Protein AF-A0A965IET4-F1 (afdb_monomer_lite)

pLDDT: mean 70.25, std 18.26, range [29.69, 97.44]

Structure (mmCIF, N/CA/C/O backbone):
data_AF-A0A965IET4-F1
#
_entry.id   AF-A0A965IET4-F1
#
loop_
_atom_site.group_PDB
_atom_site.id
_atom_site.type_symbol
_atom_site.label_atom_id
_atom_site.label_alt_id
_atom_site.label_comp_id
_atom_site.label_asym_id
_atom_site.label_entity_id
_atom_site.label_seq_id
_atom_site.pdbx_PDB_ins_code
_atom_site.Cartn_x
_atom_site.Cartn_y
_atom_site.Cartn_z
_atom_site.occupancy
_atom_site.B_iso_or_equiv
_atom_site.auth_seq_id
_atom_site.auth_comp_id
_atom_site.auth_asym_id
_atom_site.auth_atom_id
_atom_site.pdbx_PDB_model_num
ATOM 1 N N . MET A 1 1 ? -6.720 1.112 3.977 1.00 83.56 1 MET A N 1
ATOM 2 C CA . MET A 1 1 ? -6.308 2.519 3.817 1.00 83.56 1 MET A CA 1
ATOM 3 C C . MET A 1 1 ? -5.968 3.072 5.181 1.00 83.56 1 MET A C 1
ATOM 5 O O . MET A 1 1 ? -6.820 3.021 6.066 1.00 83.56 1 MET A O 1
ATOM 9 N N . VAL A 1 2 ? -4.757 3.588 5.348 1.00 82.94 2 VAL A N 1
ATOM 10 C CA . VAL A 1 2 ? -4.353 4.348 6.527 1.00 82.94 2 VAL A CA 1
ATOM 11 C C . VAL A 1 2 ? -3.960 5.748 6.081 1.00 82.94 2 VAL A C 1
ATOM 13 O O . VAL A 1 2 ? -3.111 5.899 5.217 1.00 82.94 2 VAL A O 1
ATOM 16 N N . GLY A 1 3 ? -4.609 6.768 6.632 1.00 82.31 3 GLY A N 1
ATOM 17 C CA . GLY A 1 3 ? -4.520 8.138 6.133 1.00 82.31 3 GLY A CA 1
ATOM 18 C C . GLY A 1 3 ? -5.659 8.461 5.168 1.00 82.31 3 GLY A C 1
ATOM 19 O O . GLY A 1 3 ? -5.862 7.804 4.149 1.00 82.31 3 GLY A O 1
ATOM 20 N N . ALA A 1 4 ? -6.434 9.489 5.518 1.00 85.69 4 ALA A N 1
ATOM 21 C CA . ALA A 1 4 ? -7.636 9.900 4.791 1.00 85.69 4 ALA A CA 1
ATOM 22 C C . ALA A 1 4 ? -7.519 11.311 4.177 1.00 85.69 4 ALA A C 1
ATOM 24 O O . ALA A 1 4 ? -8.498 12.055 4.090 1.00 85.69 4 ALA A O 1
ATOM 25 N N . GLY A 1 5 ? -6.294 11.698 3.805 1.00 84.19 5 GLY A N 1
ATOM 26 C CA . GLY A 1 5 ? -5.991 12.944 3.095 1.00 84.19 5 GLY A CA 1
ATOM 27 C C . GLY A 1 5 ? -6.169 12.835 1.575 1.00 84.19 5 GLY A C 1
ATOM 28 O O . GLY A 1 5 ? -6.774 11.889 1.071 1.00 84.19 5 GLY A O 1
ATOM 29 N N . LEU A 1 6 ? -5.608 13.801 0.839 1.00 83.19 6 LEU A N 1
ATOM 30 C CA . LEU A 1 6 ? -5.670 13.848 -0.629 1.00 83.19 6 LEU A CA 1
ATOM 31 C C . LEU A 1 6 ? -5.079 12.586 -1.277 1.00 83.19 6 LEU A C 1
ATOM 33 O O . LEU A 1 6 ? -5.705 12.004 -2.156 1.00 83.19 6 LEU A O 1
ATOM 37 N N . GLN A 1 7 ? -3.930 12.117 -0.786 1.00 77.94 7 GLN A N 1
ATOM 38 C CA . GLN A 1 7 ? -3.287 10.903 -1.299 1.00 77.94 7 GLN A CA 1
ATOM 39 C C . GLN A 1 7 ? -4.143 9.657 -1.053 1.00 77.94 7 GLN A C 1
ATOM 41 O O . GLN A 1 7 ? -4.410 8.893 -1.978 1.00 77.94 7 GLN A O 1
ATOM 46 N N . GLY A 1 8 ? -4.698 9.514 0.155 1.00 83.50 8 GLY A N 1
ATOM 47 C CA . GLY A 1 8 ? -5.621 8.420 0.467 1.00 83.50 8 GLY A CA 1
ATOM 48 C C . GLY A 1 8 ? -6.847 8.401 -0.454 1.00 83.50 8 GLY A C 1
ATOM 49 O O . GLY A 1 8 ? -7.289 7.334 -0.874 1.00 83.50 8 GLY A O 1
ATOM 50 N N . LYS A 1 9 ? -7.370 9.575 -0.832 1.00 88.00 9 LYS A N 1
ATOM 51 C CA . LYS A 1 9 ? -8.450 9.688 -1.822 1.00 88.00 9 LYS A CA 1
ATOM 52 C C . LYS A 1 9 ? -8.005 9.225 -3.214 1.00 88.00 9 LYS A C 1
ATOM 54 O O . LYS A 1 9 ? -8.683 8.393 -3.809 1.00 88.00 9 LYS A O 1
ATOM 59 N N . ASN A 1 10 ? -6.873 9.724 -3.707 1.00 84.56 10 ASN A N 1
ATOM 60 C CA . ASN A 1 10 ? -6.375 9.411 -5.049 1.00 84.56 10 ASN A CA 1
ATOM 61 C C . ASN A 1 10 ? -6.061 7.914 -5.209 1.00 84.56 10 ASN A C 1
ATOM 63 O O . ASN A 1 10 ? -6.468 7.298 -6.193 1.00 84.56 10 ASN A O 1
ATOM 67 N N . HIS A 1 11 ? -5.410 7.299 -4.217 1.00 81.12 11 HIS A N 1
ATOM 68 C CA . HIS A 1 11 ? -5.133 5.860 -4.231 1.00 81.12 11 HIS A CA 1
ATOM 69 C C . HIS A 1 11 ? -6.405 5.019 -4.174 1.00 81.12 11 HIS A C 1
ATOM 71 O O . HIS A 1 11 ? -6.510 4.017 -4.879 1.00 81.12 11 HIS A O 1
ATOM 77 N N . LEU A 1 12 ? -7.395 5.429 -3.375 1.00 88.06 12 LEU A N 1
ATOM 78 C CA . LEU A 1 12 ? -8.687 4.752 -3.344 1.00 88.06 12 LEU A CA 1
ATOM 79 C C . LEU A 1 12 ? -9.352 4.755 -4.729 1.00 88.06 12 LEU A C 1
ATOM 81 O O . LEU A 1 12 ? -9.795 3.703 -5.191 1.00 88.06 12 LEU A O 1
ATOM 85 N N . GLU A 1 13 ? -9.405 5.916 -5.391 1.00 88.69 13 GLU A N 1
ATOM 86 C CA . GLU A 1 13 ? -9.969 6.053 -6.739 1.00 88.69 13 GLU A CA 1
ATOM 87 C C . GLU A 1 13 ? -9.199 5.191 -7.751 1.00 88.69 13 GLU A C 1
ATOM 89 O O . GLU A 1 13 ? -9.814 4.439 -8.511 1.00 88.69 13 GLU A O 1
ATOM 94 N N . ALA A 1 14 ? -7.863 5.226 -7.715 1.00 82.06 14 ALA A N 1
ATOM 95 C CA . ALA A 1 14 ? -7.012 4.434 -8.598 1.00 82.06 14 ALA A CA 1
ATOM 96 C C . ALA A 1 14 ? -7.213 2.923 -8.399 1.00 82.06 14 ALA A C 1
ATOM 98 O O . ALA A 1 14 ? -7.406 2.191 -9.370 1.00 82.06 14 ALA A O 1
ATOM 99 N N . PHE A 1 15 ? -7.244 2.432 -7.156 1.00 81.38 15 PHE A N 1
ATOM 100 C CA . PHE A 1 15 ? -7.467 1.008 -6.889 1.00 81.38 15 PHE A CA 1
ATOM 101 C C . PHE A 1 15 ? -8.878 0.553 -7.222 1.00 81.38 15 PHE A C 1
ATOM 103 O O . PHE A 1 15 ? -9.065 -0.566 -7.697 1.00 81.38 15 PHE A O 1
ATOM 110 N N . HIS A 1 16 ? -9.880 1.402 -7.018 1.00 86.25 16 HIS A N 1
ATOM 111 C CA . HIS A 1 16 ? -11.228 1.086 -7.460 1.00 86.25 16 HIS A CA 1
ATOM 112 C C . HIS A 1 16 ? -11.302 0.997 -8.994 1.00 86.25 16 HIS A C 1
ATOM 114 O O . HIS A 1 16 ? -11.860 0.043 -9.541 1.00 86.25 16 HIS A O 1
ATOM 120 N N . ALA A 1 17 ? -10.688 1.949 -9.701 1.00 80.69 17 ALA A N 1
ATOM 121 C CA . ALA A 1 17 ? -10.711 2.007 -11.158 1.00 80.69 17 ALA A CA 1
ATOM 122 C C . ALA A 1 17 ? -9.907 0.872 -11.814 1.00 80.69 17 ALA A C 1
ATOM 124 O O . ALA A 1 17 ? -10.402 0.249 -12.759 1.00 80.69 17 ALA A O 1
ATOM 125 N N . VAL A 1 18 ? -8.703 0.591 -11.310 1.00 77.38 18 VAL A N 1
ATOM 126 C CA . VAL A 1 18 ? -7.736 -0.332 -11.925 1.00 77.38 18 VAL A CA 1
ATOM 127 C C . VAL A 1 18 ? -7.832 -1.733 -11.326 1.00 77.38 18 VAL A C 1
ATOM 129 O O . VAL A 1 18 ? -8.037 -2.694 -12.059 1.00 77.38 18 VAL A O 1
ATOM 132 N N . LEU A 1 19 ? -7.756 -1.853 -9.997 1.00 74.00 19 LEU A N 1
ATOM 133 C CA . LEU A 1 19 ? -7.746 -3.146 -9.293 1.00 74.00 19 LEU A CA 1
ATOM 134 C C . LEU A 1 19 ? -9.149 -3.680 -8.971 1.00 74.00 19 LEU A C 1
ATOM 136 O O . LEU A 1 19 ? -9.285 -4.765 -8.411 1.00 74.00 19 LEU A O 1
ATOM 140 N N . LYS A 1 20 ? -10.202 -2.919 -9.298 1.00 81.38 20 LYS A N 1
ATOM 141 C CA . LYS A 1 20 ? -11.609 -3.273 -9.044 1.00 81.38 20 LYS A CA 1
ATOM 142 C C . LYS A 1 20 ? -11.894 -3.611 -7.578 1.00 81.38 20 LYS A C 1
ATOM 144 O O . LYS A 1 20 ? -12.791 -4.403 -7.286 1.00 81.38 20 LYS A O 1
ATOM 149 N N . ILE A 1 21 ? -11.168 -2.991 -6.644 1.00 84.19 21 ILE A N 1
ATOM 150 C CA . ILE A 1 21 ? -11.427 -3.152 -5.210 1.00 84.19 21 ILE A CA 1
ATOM 151 C C . ILE A 1 21 ? -12.839 -2.645 -4.903 1.00 84.19 21 ILE A C 1
ATOM 153 O O . ILE A 1 21 ? -13.217 -1.537 -5.290 1.00 84.19 21 ILE A O 1
ATOM 157 N N . GLN A 1 22 ? -13.619 -3.467 -4.202 1.00 90.00 22 GLN A N 1
ATOM 158 C CA . GLN A 1 22 ? -15.003 -3.151 -3.836 1.00 90.00 22 GLN A CA 1
ATOM 159 C C . GLN A 1 22 ? -15.198 -2.939 -2.339 1.00 90.00 22 GLN A C 1
ATOM 161 O O . GLN A 1 22 ? -16.208 -2.366 -1.954 1.00 90.00 22 GLN A O 1
ATOM 166 N N . ARG A 1 23 ? -14.258 -3.375 -1.495 1.00 92.31 23 ARG A N 1
ATOM 167 C CA . ARG A 1 23 ? -14.342 -3.234 -0.040 1.00 92.31 23 ARG A CA 1
ATOM 168 C C . ARG A 1 23 ? -13.120 -2.516 0.501 1.00 92.31 23 ARG A C 1
ATOM 170 O O . ARG A 1 23 ? -12.000 -2.821 0.099 1.00 92.31 23 ARG A O 1
ATOM 177 N N . VAL A 1 24 ? -13.331 -1.592 1.432 1.00 91.56 24 VAL A N 1
ATOM 178 C CA . VAL A 1 24 ? -12.251 -0.816 2.036 1.00 91.56 24 VAL A CA 1
ATOM 179 C C . VAL A 1 24 ? -12.461 -0.604 3.532 1.00 91.56 24 VAL A C 1
ATOM 181 O O . VAL A 1 24 ? -13.545 -0.236 3.982 1.00 91.56 24 VAL A O 1
ATOM 184 N N . TRP A 1 25 ? -11.380 -0.784 4.290 1.00 92.31 25 TRP A N 1
ATOM 185 C CA . TRP A 1 25 ? -11.256 -0.319 5.669 1.00 92.31 25 TRP A CA 1
ATOM 186 C C . TRP A 1 25 ? -10.398 0.940 5.705 1.00 92.31 25 TRP A C 1
ATOM 188 O O . TRP A 1 25 ? -9.322 0.983 5.095 1.00 92.31 25 TRP A O 1
ATOM 198 N N . ILE A 1 26 ? -10.888 1.962 6.403 1.00 91.50 26 ILE A N 1
ATOM 199 C CA . ILE A 1 26 ? -10.255 3.276 6.507 1.00 91.50 26 ILE A CA 1
ATOM 200 C C . ILE A 1 26 ? -9.908 3.545 7.967 1.00 91.50 26 ILE A C 1
ATOM 202 O O . ILE A 1 26 ? -10.787 3.580 8.827 1.00 91.50 26 ILE A O 1
ATOM 206 N N . GLN A 1 27 ? -8.625 3.783 8.212 1.00 88.75 27 GLN A N 1
ATOM 207 C CA . GLN A 1 27 ? -8.079 4.256 9.475 1.00 88.75 27 GLN A CA 1
ATOM 208 C C . GLN A 1 27 ? -7.460 5.640 9.255 1.00 88.75 27 GLN A C 1
ATOM 210 O O . GLN A 1 27 ? -6.800 5.883 8.246 1.00 88.75 27 GLN A O 1
ATOM 215 N N . SER A 1 28 ? -7.682 6.571 10.180 1.00 87.19 28 SER A N 1
ATOM 216 C CA . SER A 1 28 ? -7.101 7.915 10.116 1.00 87.19 28 SER A CA 1
ATOM 217 C C . SER A 1 28 ? -6.907 8.487 11.516 1.00 87.19 28 SER A C 1
ATOM 219 O O . SER A 1 28 ? -7.552 8.037 12.462 1.00 87.19 28 SER A O 1
ATOM 221 N N . LYS A 1 29 ? -6.047 9.505 11.638 1.00 83.50 29 LYS A N 1
ATOM 222 C CA . LYS A 1 29 ? -5.764 10.201 12.904 1.00 83.50 29 LYS A CA 1
ATOM 223 C C . LYS A 1 29 ? -7.006 10.864 13.498 1.00 83.50 29 LYS A C 1
ATOM 225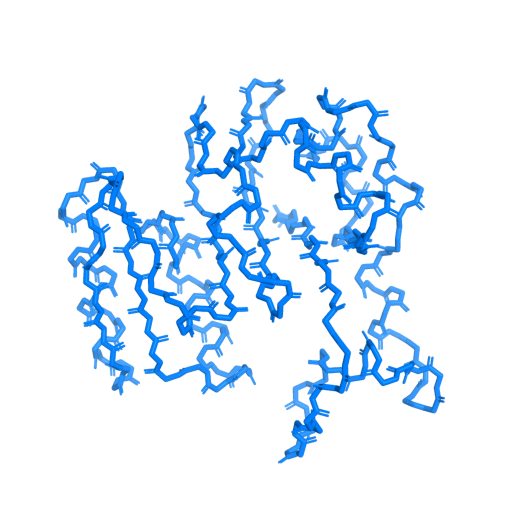 O O . LYS A 1 29 ? -7.161 10.880 14.713 1.00 83.50 29 LYS A O 1
ATOM 230 N N . THR A 1 30 ? -7.866 11.429 12.649 1.00 86.69 30 THR A N 1
ATOM 231 C CA . THR A 1 30 ? -9.119 12.058 13.085 1.00 86.69 30 THR A CA 1
ATOM 232 C C . THR A 1 30 ? -10.313 11.342 12.479 1.00 86.69 30 THR A C 1
ATOM 234 O O . THR A 1 30 ? -10.268 10.912 11.320 1.00 86.69 30 THR A O 1
ATOM 237 N N . GLN A 1 31 ? -11.397 11.256 13.245 1.00 87.38 31 GLN A N 1
ATOM 238 C CA . GLN A 1 31 ? -12.631 10.624 12.796 1.00 87.38 31 GLN A CA 1
ATOM 239 C C . GLN A 1 31 ? -13.233 11.368 11.596 1.00 87.38 31 GLN A C 1
ATOM 241 O O . GLN A 1 31 ? -13.630 10.734 10.624 1.00 87.38 31 GLN A O 1
ATOM 246 N N . GLU A 1 32 ? -13.193 12.702 11.588 1.00 90.81 32 GLU A N 1
ATOM 247 C CA . GLU A 1 32 ? -13.770 13.523 10.517 1.00 90.81 32 GLU A CA 1
ATOM 248 C C . GLU A 1 32 ? -13.085 13.261 9.172 1.00 90.81 32 GLU A C 1
ATOM 250 O O . GLU A 1 32 ? -13.725 13.266 8.122 1.00 90.81 32 GLU A O 1
ATOM 255 N N . SER A 1 33 ? -11.764 13.048 9.175 1.00 90.12 33 SER A N 1
ATOM 256 C CA . SER A 1 33 ? -11.037 12.719 7.945 1.00 90.12 33 SER A CA 1
ATOM 257 C C . SER A 1 33 ? -11.394 11.326 7.433 1.00 90.12 33 SER A C 1
ATOM 259 O O . SER A 1 33 ? -11.653 11.172 6.239 1.00 90.12 33 SER A O 1
ATOM 261 N N . ALA A 1 34 ? -11.495 10.337 8.327 1.00 92.12 34 ALA A N 1
ATOM 262 C CA . ALA A 1 34 ? -11.947 8.999 7.964 1.00 92.12 34 ALA A CA 1
ATOM 263 C C . ALA A 1 34 ? -13.372 9.024 7.391 1.00 92.12 34 ALA A C 1
ATOM 265 O O . ALA A 1 34 ? -13.618 8.436 6.341 1.00 92.12 34 ALA A O 1
ATOM 266 N N . GLU A 1 35 ? -14.292 9.756 8.021 1.00 94.62 35 GLU A N 1
ATOM 267 C CA . GLU A 1 35 ? -15.680 9.897 7.574 1.00 94.62 35 GLU A CA 1
ATOM 268 C C . GLU A 1 35 ? -15.794 10.542 6.192 1.00 94.62 35 GLU A C 1
ATOM 270 O O . GLU A 1 35 ? -16.565 10.060 5.360 1.00 94.62 35 GLU A O 1
ATOM 275 N N . ARG A 1 36 ? -14.995 11.578 5.895 1.00 95.44 36 ARG A N 1
ATOM 276 C CA . ARG A 1 36 ? -14.956 12.176 4.548 1.00 95.44 36 ARG A CA 1
ATOM 277 C C . ARG A 1 36 ? -14.549 11.159 3.485 1.00 95.44 36 ARG A C 1
ATOM 279 O O . ARG A 1 36 ? -15.197 11.083 2.440 1.00 95.44 36 ARG A O 1
ATOM 286 N N . LEU A 1 37 ? -13.507 10.368 3.746 1.00 94.75 37 LEU A N 1
ATOM 287 C CA . LEU A 1 37 ? -13.061 9.350 2.795 1.00 94.75 37 LEU A CA 1
ATOM 288 C C . LEU A 1 37 ? -14.066 8.194 2.686 1.00 94.75 37 LEU A C 1
ATOM 290 O O . LEU A 1 37 ? -14.314 7.716 1.584 1.00 94.75 37 LEU A O 1
ATOM 294 N N . ILE A 1 38 ? -14.709 7.794 3.789 1.00 96.88 38 ILE A N 1
ATOM 295 C CA . ILE A 1 38 ? -15.806 6.815 3.785 1.00 96.88 38 ILE A CA 1
ATOM 296 C C . ILE A 1 38 ? -16.970 7.315 2.928 1.00 96.88 38 ILE A C 1
ATOM 298 O O . ILE A 1 38 ? -17.487 6.568 2.102 1.00 96.88 38 ILE A O 1
ATOM 302 N N . HIS A 1 39 ? -17.384 8.572 3.094 1.00 97.44 39 HIS A N 1
ATOM 303 C CA . HIS A 1 39 ? -18.460 9.160 2.299 1.00 97.44 39 HIS A CA 1
ATOM 304 C C . HIS A 1 39 ? -18.118 9.155 0.805 1.00 97.44 39 HIS A C 1
ATOM 306 O O . HIS A 1 39 ? -18.937 8.760 -0.026 1.00 97.44 39 HIS A O 1
ATOM 312 N N . HIS A 1 40 ? -16.882 9.515 0.463 1.00 97.06 40 HIS A N 1
ATOM 313 C CA . HIS A 1 40 ? -16.406 9.439 -0.910 1.00 97.06 40 HIS A CA 1
ATOM 314 C C . HIS A 1 40 ? -16.396 7.993 -1.444 1.00 97.06 40 HIS A C 1
ATOM 316 O O . HIS A 1 40 ? -16.965 7.731 -2.500 1.00 97.06 40 HIS A O 1
ATOM 322 N N . ALA A 1 41 ? -15.868 7.028 -0.691 1.00 96.69 41 ALA A N 1
ATOM 323 C CA . ALA A 1 41 ? -15.874 5.613 -1.063 1.00 96.69 41 ALA A CA 1
ATOM 324 C C . ALA A 1 41 ? -17.300 5.054 -1.265 1.00 96.69 41 ALA A C 1
ATOM 326 O O . ALA A 1 41 ? -17.554 4.300 -2.205 1.00 96.69 41 ALA A O 1
ATOM 327 N N . LYS A 1 42 ? -18.270 5.482 -0.447 1.00 97.06 42 LYS A N 1
ATOM 328 C CA . LYS A 1 42 ? -19.691 5.141 -0.634 1.00 97.06 42 LYS A CA 1
ATOM 329 C C . LYS A 1 42 ? -20.257 5.706 -1.935 1.00 97.06 42 LYS A C 1
ATOM 331 O O . LYS A 1 42 ? -21.052 5.030 -2.583 1.00 97.06 42 LYS A O 1
ATOM 336 N N . SER A 1 43 ? -19.836 6.904 -2.352 1.00 97.06 43 SER A N 1
ATOM 337 C CA . SER A 1 43 ? -20.237 7.470 -3.652 1.00 97.06 43 SER A CA 1
ATOM 338 C C . SER A 1 43 ? -19.726 6.641 -4.840 1.00 97.06 43 SER A C 1
ATOM 340 O O . SER A 1 43 ? -20.385 6.581 -5.876 1.00 97.06 43 SER A O 1
ATOM 342 N N . LEU A 1 44 ? -18.625 5.906 -4.645 1.00 95.94 44 LEU A N 1
ATOM 343 C CA . LEU A 1 44 ? -18.091 4.909 -5.580 1.00 95.94 44 LEU A CA 1
ATOM 344 C C . LEU A 1 44 ? -18.772 3.531 -5.449 1.00 95.94 44 LEU A C 1
ATOM 346 O O . LEU A 1 44 ? -18.358 2.572 -6.093 1.00 95.94 44 LEU A O 1
ATOM 350 N N . LYS A 1 45 ? -19.828 3.417 -4.629 1.00 96.75 45 LYS A N 1
ATOM 351 C CA . LYS A 1 45 ? -20.567 2.172 -4.343 1.00 96.75 45 LYS A CA 1
ATOM 352 C C . LYS A 1 45 ? -19.706 1.067 -3.719 1.00 96.75 45 LYS A C 1
ATOM 354 O O . LYS A 1 45 ? -20.003 -0.114 -3.886 1.00 96.75 45 LYS A O 1
ATOM 359 N N . MET A 1 46 ? -18.653 1.442 -2.999 1.00 96.31 46 MET A N 1
ATOM 360 C CA . MET A 1 46 ? -17.825 0.490 -2.262 1.00 96.31 46 MET A CA 1
ATOM 361 C C . MET A 1 46 ? -18.479 0.094 -0.930 1.00 96.31 46 MET A C 1
ATOM 363 O O . MET A 1 46 ? -19.231 0.860 -0.328 1.00 96.31 46 MET A O 1
ATOM 367 N N . ASP A 1 47 ? -18.140 -1.095 -0.446 1.00 96.00 47 ASP A N 1
ATOM 368 C CA . ASP A 1 47 ? -18.391 -1.563 0.912 1.00 96.00 47 ASP A CA 1
ATOM 369 C C . ASP A 1 47 ? -17.344 -0.953 1.862 1.00 96.00 47 ASP A C 1
ATOM 371 O O . ASP A 1 47 ? -16.153 -1.268 1.801 1.00 96.00 47 ASP A O 1
ATOM 375 N N . THR A 1 48 ? -17.768 -0.012 2.702 1.00 96.19 48 THR A N 1
ATOM 376 C CA . THR A 1 48 ? -16.865 0.863 3.463 1.00 96.19 48 THR A CA 1
ATOM 377 C C . THR A 1 48 ? -16.950 0.621 4.957 1.00 96.19 48 THR A C 1
ATOM 379 O O . THR A 1 48 ? -18.044 0.650 5.524 1.00 96.19 48 THR A O 1
ATOM 382 N N . HIS A 1 49 ? -15.795 0.537 5.607 1.00 93.94 49 HIS A N 1
ATOM 383 C CA . HIS A 1 49 ? -15.683 0.284 7.039 1.00 93.94 49 HIS A CA 1
ATOM 384 C C . HIS A 1 49 ? -14.723 1.279 7.686 1.00 93.94 49 HIS A C 1
ATOM 386 O O . HIS A 1 49 ? -13.626 1.518 7.179 1.00 93.94 49 HIS A O 1
ATOM 392 N N . TYR A 1 50 ? -15.116 1.842 8.826 1.00 92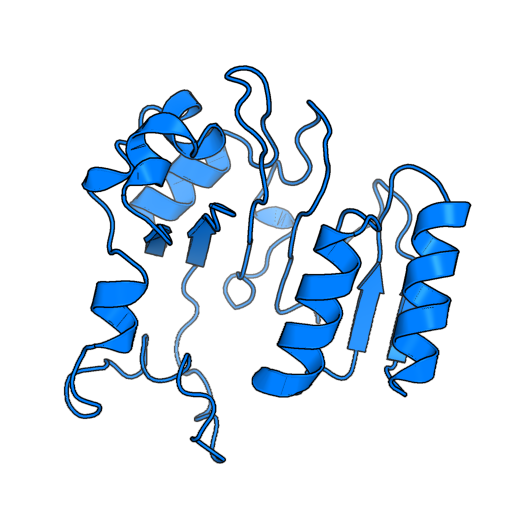.50 50 TYR A N 1
ATOM 393 C CA . TYR A 1 50 ? -14.188 2.572 9.686 1.00 92.50 50 TYR A CA 1
ATOM 394 C C . TYR A 1 50 ? -13.409 1.578 10.549 1.00 92.50 50 TYR A C 1
ATOM 396 O O . TYR A 1 50 ? -14.009 0.688 11.152 1.00 92.50 50 TYR A O 1
ATOM 404 N N . LEU A 1 51 ? -12.087 1.734 10.622 1.00 88.62 51 LEU A N 1
ATOM 405 C CA . LEU A 1 51 ? -11.223 0.942 11.491 1.00 88.62 51 LEU A CA 1
ATOM 406 C C . LEU A 1 51 ? -10.497 1.870 12.478 1.00 88.62 51 LEU A C 1
ATOM 408 O O . LEU A 1 51 ? -9.568 2.572 12.073 1.00 88.62 51 LEU A O 1
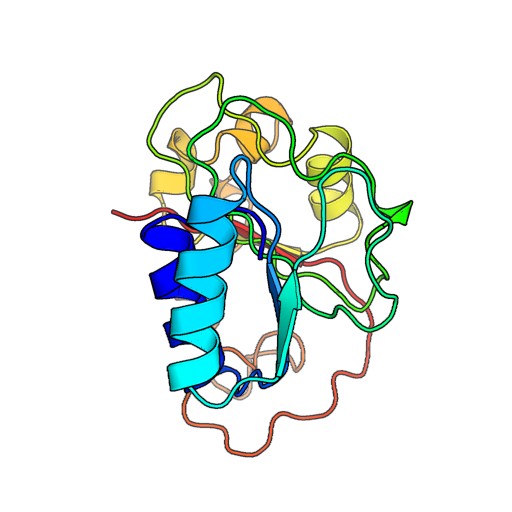ATOM 412 N N . PRO A 1 52 ? -10.882 1.879 13.766 1.00 84.62 52 PRO A N 1
ATOM 413 C CA . PRO A 1 52 ? -10.189 2.665 14.782 1.00 84.62 52 PRO A CA 1
ATOM 414 C C . PRO A 1 52 ? -8.703 2.295 14.904 1.00 84.62 52 PRO A C 1
ATOM 416 O O . PRO A 1 52 ? -8.311 1.151 14.665 1.00 84.62 52 PRO A O 1
ATOM 419 N N . ILE A 1 53 ? -7.869 3.258 15.301 1.00 80.44 53 ILE A N 1
ATOM 420 C CA . ILE A 1 53 ? -6.440 3.027 15.571 1.00 80.44 53 ILE A CA 1
ATOM 421 C C . ILE A 1 53 ? -6.279 1.994 16.696 1.00 80.44 53 ILE A C 1
ATOM 423 O O . ILE A 1 53 ? -6.994 2.035 17.695 1.00 80.44 53 ILE A O 1
ATOM 427 N N . GLY A 1 54 ? -5.345 1.056 16.518 1.00 76.75 54 GLY A N 1
ATOM 428 C CA . GLY A 1 54 ? -5.050 -0.006 17.487 1.00 76.75 54 GLY A CA 1
ATOM 429 C C . GLY A 1 54 ? -5.979 -1.224 17.420 1.00 76.75 54 GLY A C 1
ATOM 430 O O . GLY A 1 54 ? -5.724 -2.208 18.109 1.00 76.75 54 GLY A O 1
ATOM 431 N N . GLN A 1 55 ? -7.023 -1.196 16.586 1.00 80.06 55 GLN A N 1
ATOM 432 C CA . GLN A 1 55 ? -7.853 -2.375 16.331 1.00 80.06 55 GLN A CA 1
ATOM 433 C C . GLN A 1 55 ? -7.137 -3.377 15.423 1.00 80.06 55 GLN A C 1
ATOM 435 O O . GLN A 1 55 ? -6.346 -3.002 14.553 1.00 80.06 55 GLN A O 1
ATOM 440 N N . LEU A 1 56 ? -7.440 -4.662 15.621 1.00 75.94 56 LEU A N 1
ATOM 441 C CA . LEU A 1 56 ? -6.917 -5.734 14.779 1.00 75.94 56 LEU A CA 1
ATOM 442 C C . LEU A 1 56 ? -7.453 -5.598 13.351 1.00 75.94 56 LEU A C 1
ATOM 444 O O . LEU A 1 56 ? -8.636 -5.323 13.133 1.00 75.94 56 LEU A O 1
ATOM 448 N N . LEU A 1 57 ? -6.569 -5.810 12.379 1.00 76.44 57 LEU A N 1
ATOM 449 C CA . LEU A 1 57 ? -6.935 -5.829 10.972 1.00 76.44 57 LEU A CA 1
ATOM 450 C C . LEU A 1 57 ? -7.768 -7.086 10.673 1.00 76.44 57 LEU A C 1
ATOM 452 O O . LEU A 1 57 ? -7.382 -8.180 11.083 1.00 76.44 57 LEU A O 1
ATOM 456 N N . PRO A 1 58 ? -8.899 -6.964 9.957 1.00 78.62 58 PRO A N 1
ATOM 457 C CA . PRO A 1 58 ? -9.626 -8.122 9.457 1.00 78.62 58 PRO A CA 1
ATOM 458 C C . PRO A 1 58 ? -8.731 -9.039 8.616 1.00 78.62 58 PRO A C 1
ATOM 460 O O . PRO A 1 58 ? -8.052 -8.573 7.703 1.00 78.62 58 PRO A O 1
ATOM 463 N N . ASN A 1 59 ? -8.831 -10.352 8.836 1.00 73.88 59 ASN A N 1
ATOM 464 C CA . ASN A 1 59 ? -8.068 -11.371 8.095 1.00 73.88 59 ASN A CA 1
ATOM 465 C C . ASN A 1 59 ? -8.302 -11.344 6.571 1.00 73.88 59 ASN A C 1
ATOM 467 O O . ASN A 1 59 ? -7.539 -11.939 5.822 1.00 73.88 59 ASN A O 1
ATOM 471 N N . SER A 1 60 ? -9.372 -10.690 6.108 1.00 74.69 60 SER A N 1
ATOM 472 C CA . SER A 1 60 ? -9.713 -10.542 4.690 1.00 74.69 60 SER A CA 1
ATOM 473 C C . SER A 1 60 ? -8.999 -9.381 3.985 1.00 74.69 60 SER A C 1
ATOM 475 O O . SER A 1 60 ? -9.275 -9.136 2.813 1.00 74.69 60 SER A O 1
ATOM 477 N N . ILE A 1 61 ? -8.187 -8.587 4.689 1.00 76.56 61 ILE A N 1
ATOM 478 C CA . ILE A 1 61 ? -7.475 -7.458 4.082 1.00 76.56 61 ILE A CA 1
ATOM 479 C C . ILE A 1 61 ? -6.332 -7.989 3.235 1.00 76.56 61 ILE A C 1
ATOM 481 O O . ILE A 1 61 ? -5.382 -8.496 3.800 1.00 76.56 61 ILE A O 1
ATOM 485 N N . SER A 1 62 ? -6.403 -7.785 1.918 1.00 70.94 62 SER A N 1
ATOM 486 C CA . SER A 1 62 ? -5.361 -8.171 0.958 1.00 70.94 62 SER A CA 1
ATOM 487 C C . SER A 1 62 ? -4.406 -7.044 0.555 1.00 70.94 62 SER A C 1
ATOM 489 O O . SER A 1 62 ? -3.416 -7.290 -0.120 1.00 70.94 62 SER A O 1
ATOM 491 N N . ASN A 1 63 ? -4.701 -5.793 0.924 1.00 74.31 63 ASN A N 1
ATOM 492 C CA . ASN A 1 63 ? -3.938 -4.610 0.507 1.00 74.31 63 ASN A CA 1
ATOM 493 C C . ASN A 1 63 ? -3.954 -3.539 1.612 1.00 74.31 63 ASN A C 1
ATOM 495 O O . ASN A 1 63 ? -5.031 -3.230 2.138 1.00 74.31 63 ASN A O 1
ATOM 499 N N . ILE A 1 64 ? -2.804 -2.929 1.937 1.00 77.75 64 ILE A N 1
ATOM 500 C CA . ILE A 1 64 ? -2.696 -1.874 2.963 1.00 77.75 64 ILE A CA 1
ATOM 501 C C . ILE A 1 64 ? -1.898 -0.688 2.457 1.00 77.75 64 ILE A C 1
ATOM 503 O O . ILE A 1 64 ? -0.685 -0.654 2.561 1.00 77.75 64 ILE A O 1
ATOM 507 N N . VAL A 1 65 ? -2.595 0.355 2.043 1.00 78.06 65 VAL A N 1
ATOM 508 C CA . VAL A 1 65 ? -1.941 1.597 1.633 1.00 78.06 65 VAL A CA 1
ATOM 509 C C . VAL A 1 65 ? -1.876 2.601 2.769 1.00 78.06 65 VAL A C 1
ATOM 511 O O . VAL A 1 65 ? -2.886 2.795 3.460 1.00 78.06 65 VAL A O 1
ATOM 514 N N . THR A 1 66 ? -0.700 3.208 2.940 1.00 77.12 66 THR A N 1
ATOM 515 C CA . THR A 1 66 ? -0.390 4.237 3.931 1.00 77.12 66 THR A CA 1
ATOM 516 C C . THR A 1 66 ? -0.208 5.585 3.218 1.00 77.12 66 THR A C 1
ATOM 518 O O . THR A 1 66 ? 0.414 5.713 2.175 1.00 77.12 66 THR A O 1
ATOM 521 N N . CYS A 1 67 ? -0.922 6.600 3.683 1.00 74.25 67 CYS A N 1
ATOM 522 C CA . CYS A 1 67 ? -0.986 7.919 3.058 1.00 74.25 67 CYS A CA 1
ATOM 523 C C . CYS A 1 67 ? -1.042 8.977 4.159 1.00 74.25 67 CYS A C 1
ATOM 525 O O . CYS A 1 67 ? -1.994 9.773 4.221 1.00 74.25 67 CYS A O 1
ATOM 527 N N . THR A 1 68 ? -0.112 8.911 5.111 1.00 63.34 68 THR A N 1
ATOM 528 C CA . THR A 1 68 ? -0.131 9.760 6.297 1.00 63.34 68 THR A CA 1
ATOM 529 C C . THR A 1 68 ? 0.995 10.788 6.239 1.00 63.34 68 THR A C 1
ATOM 531 O O . THR A 1 68 ? 2.154 10.429 6.159 1.00 63.34 68 THR A O 1
ATOM 534 N N . PRO A 1 69 ? 0.705 12.093 6.357 1.00 56.25 69 PRO A N 1
ATOM 535 C CA . PRO A 1 69 ? 1.753 13.114 6.374 1.00 56.25 69 PRO A CA 1
ATOM 536 C C . PRO A 1 69 ? 2.480 13.177 7.735 1.00 56.25 69 PRO A C 1
ATOM 538 O O . PRO A 1 69 ? 2.851 14.260 8.180 1.00 56.25 69 PRO A O 1
ATOM 541 N N . THR A 1 70 ? 2.586 12.070 8.480 1.00 52.47 70 THR A N 1
ATOM 542 C CA . THR A 1 70 ? 2.977 12.074 9.902 1.00 52.47 70 THR A CA 1
ATOM 543 C C . THR A 1 70 ? 4.188 11.206 10.218 1.00 52.47 70 THR A C 1
ATOM 545 O O . THR A 1 70 ? 4.286 10.079 9.761 1.00 52.47 70 THR A O 1
ATOM 548 N N . GLU A 1 71 ? 5.020 11.703 11.138 1.00 51.78 71 GLU A N 1
ATOM 549 C CA . GLU A 1 71 ? 6.209 11.087 11.764 1.00 51.78 71 GLU A CA 1
ATOM 550 C C . GLU A 1 71 ? 5.923 9.827 12.623 1.00 51.78 71 GLU A C 1
ATOM 552 O O . GLU A 1 71 ? 6.651 9.527 13.570 1.00 51.78 71 GLU A O 1
ATOM 557 N N . SER A 1 72 ? 4.824 9.104 12.385 1.00 52.03 72 SER A N 1
ATOM 558 C CA . SER A 1 72 ? 4.395 7.995 13.245 1.00 52.03 72 SER A CA 1
ATOM 559 C C . SER A 1 72 ? 4.307 6.685 12.479 1.00 52.03 72 SER A C 1
ATOM 561 O O . SER A 1 72 ? 3.501 6.578 11.559 1.00 52.03 72 SER A O 1
ATOM 563 N N . ILE A 1 73 ? 5.049 5.677 12.947 1.00 55.03 73 ILE A N 1
ATOM 564 C CA . ILE A 1 73 ? 5.062 4.321 12.386 1.00 55.03 73 ILE A CA 1
ATOM 565 C C . ILE A 1 73 ? 3.638 3.763 12.340 1.00 55.03 73 ILE A C 1
ATOM 567 O O . ILE A 1 73 ? 3.037 3.451 13.373 1.00 55.03 73 ILE A O 1
ATOM 571 N N . VAL A 1 74 ? 3.120 3.602 11.127 1.00 62.19 74 VAL A N 1
ATOM 572 C CA . VAL A 1 74 ? 1.787 3.064 10.855 1.00 62.19 74 VAL A CA 1
ATOM 573 C C . VAL A 1 74 ? 1.819 1.535 10.862 1.00 62.19 74 VAL A C 1
ATOM 575 O O . VAL A 1 74 ? 0.908 0.884 11.383 1.00 62.19 74 VAL A O 1
ATOM 578 N N . LEU A 1 75 ? 2.897 0.943 10.341 1.00 66.81 75 LEU A N 1
ATOM 579 C CA . LEU A 1 75 ? 3.077 -0.504 10.241 1.00 66.81 75 LEU A CA 1
ATOM 580 C C . LEU A 1 75 ? 4.365 -0.937 10.950 1.00 66.81 75 LEU A C 1
ATOM 582 O O . LEU A 1 75 ? 5.466 -0.689 10.472 1.00 66.81 75 LEU A O 1
ATOM 586 N N . ASN A 1 76 ? 4.223 -1.601 12.106 1.00 62.53 76 ASN A N 1
ATOM 587 C CA . ASN A 1 76 ? 5.358 -2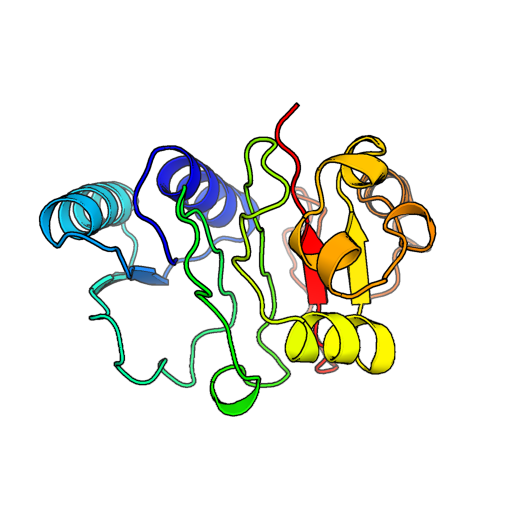.030 12.939 1.00 62.53 76 ASN A CA 1
ATOM 588 C C . ASN A 1 76 ? 5.532 -3.554 13.101 1.00 62.53 76 ASN A C 1
ATOM 590 O O . ASN A 1 76 ? 6.509 -3.981 13.717 1.00 62.53 76 ASN A O 1
ATOM 594 N N . SER A 1 77 ? 4.623 -4.384 12.572 1.00 58.34 77 SER A N 1
ATOM 595 C CA . SER A 1 77 ? 4.786 -5.844 12.598 1.00 58.34 77 SER A CA 1
ATOM 596 C C . SER A 1 77 ? 4.039 -6.560 11.471 1.00 58.34 77 SER A C 1
ATOM 598 O O . SER A 1 77 ? 2.950 -6.148 11.066 1.00 58.34 77 SER A O 1
ATOM 600 N N . LEU A 1 78 ? 4.624 -7.672 11.008 1.00 53.31 78 LEU A N 1
ATOM 601 C CA . LEU A 1 78 ? 3.997 -8.608 10.072 1.00 53.31 78 LEU A CA 1
ATOM 602 C C . LEU A 1 78 ? 2.877 -9.438 10.695 1.00 53.31 78 LEU A C 1
ATOM 604 O O . LEU A 1 78 ? 2.059 -9.962 9.962 1.00 53.31 78 LEU A O 1
ATOM 608 N N . GLU A 1 79 ? 2.787 -9.562 12.022 1.00 53.25 79 GLU A N 1
ATOM 609 C CA . GLU A 1 79 ? 1.716 -10.352 12.663 1.00 53.25 79 GLU A CA 1
ATOM 610 C C . GLU A 1 79 ? 0.309 -9.868 12.277 1.00 53.25 79 GLU A C 1
ATOM 612 O O . GLU A 1 79 ? -0.661 -10.617 12.364 1.00 53.25 79 GLU A O 1
ATOM 617 N N . ARG A 1 80 ? 0.201 -8.610 11.834 1.00 54.06 80 ARG A N 1
ATOM 618 C CA . ARG A 1 80 ? -1.039 -8.000 11.347 1.00 54.06 80 ARG A CA 1
ATOM 619 C C . ARG A 1 80 ? -1.209 -8.060 9.821 1.00 54.06 80 ARG A C 1
ATOM 621 O O . ARG A 1 80 ? -2.235 -7.614 9.318 1.00 54.06 80 ARG A O 1
ATOM 628 N N . LEU A 1 81 ? -0.225 -8.592 9.100 1.00 54.06 81 LEU A N 1
ATOM 629 C CA . LEU A 1 81 ? -0.176 -8.741 7.648 1.00 54.06 81 LEU A CA 1
ATOM 630 C C . LEU A 1 81 ? -0.089 -10.235 7.320 1.00 54.06 81 LEU A C 1
ATOM 632 O O . LEU A 1 81 ? 0.946 -10.867 7.515 1.00 54.06 81 LEU A O 1
ATOM 636 N N . THR A 1 82 ? -1.169 -10.836 6.824 1.00 49.81 82 THR A N 1
ATOM 637 C CA . THR A 1 82 ? -1.062 -12.196 6.283 1.00 49.81 82 THR A CA 1
ATOM 638 C C . THR A 1 82 ? -0.234 -12.163 4.992 1.00 49.81 82 THR A C 1
ATOM 640 O O . THR A 1 82 ? -0.229 -11.176 4.260 1.00 49.81 82 THR A O 1
ATOM 643 N N . MET A 1 83 ? 0.503 -13.241 4.719 1.00 45.22 83 MET A N 1
ATOM 644 C CA . MET A 1 83 ? 1.516 -13.336 3.652 1.00 45.22 83 MET A CA 1
ATOM 645 C C . MET A 1 83 ? 0.961 -13.147 2.222 1.00 45.22 83 MET A C 1
ATOM 647 O O . MET A 1 83 ? 1.727 -12.929 1.287 1.00 45.22 83 MET A O 1
ATOM 651 N N . ASP A 1 84 ? -0.365 -13.194 2.065 1.00 43.97 84 ASP A N 1
ATOM 652 C CA . ASP A 1 84 ? -1.097 -12.937 0.816 1.00 43.97 84 ASP A CA 1
ATOM 653 C C . ASP A 1 84 ? -1.398 -11.443 0.589 1.00 43.97 84 ASP A C 1
ATOM 655 O O . ASP A 1 84 ? -2.002 -11.067 -0.417 1.00 43.97 84 ASP A O 1
ATOM 659 N N . CYS A 1 85 ? -1.027 -10.592 1.550 1.00 47.81 85 CYS A N 1
ATOM 660 C CA . CYS A 1 85 ? -1.587 -9.261 1.699 1.00 47.81 85 CYS A CA 1
ATOM 661 C C . CYS A 1 85 ? -0.484 -8.222 1.784 1.00 47.81 85 CYS A C 1
ATOM 663 O O . CYS A 1 85 ? -0.113 -7.792 2.876 1.00 47.81 85 CYS A O 1
ATOM 665 N N . LEU A 1 86 ? 0.053 -7.798 0.641 1.00 48.09 86 LEU A N 1
ATOM 666 C CA . LEU A 1 86 ? 0.935 -6.648 0.673 1.00 48.09 86 LEU A CA 1
ATOM 667 C C . LEU A 1 86 ? 0.924 -5.826 -0.607 1.00 48.09 86 LEU A C 1
ATOM 669 O O . LEU A 1 86 ? 1.463 -6.200 -1.643 1.00 48.09 86 LEU A O 1
ATOM 673 N N . PHE A 1 87 ? 0.317 -4.660 -0.460 1.00 53.62 87 PHE A N 1
ATOM 674 C CA . PHE A 1 87 ? 0.579 -3.473 -1.246 1.00 53.62 87 PHE A CA 1
ATOM 675 C C . PHE A 1 87 ? 0.662 -2.358 -0.227 1.00 53.62 87 PHE A C 1
ATOM 677 O O . PHE A 1 87 ? -0.391 -1.939 0.247 1.00 53.62 87 PHE A O 1
ATOM 684 N N . THR A 1 88 ? 1.873 -1.937 0.123 1.00 51.59 88 THR A N 1
ATOM 685 C CA . THR A 1 88 ? 2.098 -0.706 0.881 1.00 51.59 88 THR A CA 1
ATOM 686 C C . THR A 1 88 ? 2.644 0.313 -0.092 1.00 51.59 88 THR A C 1
ATOM 688 O O . THR A 1 88 ? 3.765 0.147 -0.555 1.00 51.59 88 THR A O 1
ATOM 691 N N . SER A 1 89 ? 1.819 1.291 -0.459 1.00 51.94 89 SER A N 1
ATOM 692 C CA . SER A 1 89 ? 2.301 2.554 -1.013 1.00 51.94 89 SER A CA 1
ATOM 693 C C . SER A 1 89 ? 2.557 3.454 0.174 1.00 51.94 89 SER A C 1
ATOM 695 O O . SER A 1 89 ? 1.621 3.652 0.942 1.00 51.94 89 SER A O 1
ATOM 697 N N . VAL A 1 90 ? 3.798 3.899 0.329 1.00 53.50 90 VAL A N 1
ATOM 698 C CA . VAL A 1 90 ? 4.190 5.002 1.208 1.00 53.50 90 VAL A CA 1
ATOM 699 C C . VAL A 1 90 ? 4.214 6.229 0.316 1.00 53.50 90 VAL A C 1
ATOM 701 O O . VAL A 1 90 ? 4.759 6.170 -0.784 1.00 53.50 90 VAL A O 1
ATOM 704 N N . VAL A 1 91 ? 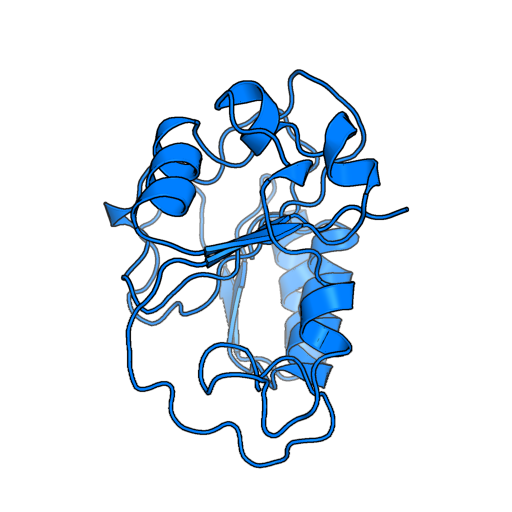3.542 7.295 0.735 1.00 53.38 91 VAL A N 1
ATOM 705 C CA . VAL A 1 91 ? 3.523 8.559 -0.006 1.00 53.38 91 VAL A CA 1
ATOM 706 C C . VAL A 1 91 ? 4.093 9.621 0.906 1.00 53.38 91 VAL A C 1
ATOM 708 O O . VAL A 1 91 ? 3.339 10.304 1.602 1.00 53.38 91 VAL A O 1
ATOM 711 N N . ASP A 1 92 ? 5.416 9.737 0.912 1.00 51.84 92 ASP A N 1
ATOM 712 C CA . ASP A 1 92 ? 6.097 10.759 1.692 1.00 51.84 92 ASP A CA 1
ATOM 713 C C . ASP A 1 92 ? 6.509 11.957 0.841 1.00 51.84 92 ASP A C 1
ATOM 715 O O . ASP A 1 92 ? 6.858 11.860 -0.332 1.00 51.84 92 ASP A O 1
ATOM 719 N N . PHE A 1 93 ? 6.429 13.120 1.483 1.00 48.50 93 PHE A N 1
ATOM 720 C CA . PHE A 1 93 ? 7.066 14.352 1.054 1.00 48.50 93 PHE A CA 1
ATOM 721 C C . PHE A 1 93 ? 8.373 14.470 1.842 1.00 48.50 93 PHE A C 1
ATOM 723 O O . PHE A 1 93 ? 8.351 14.393 3.068 1.00 48.50 93 PHE A O 1
ATOM 730 N N . PHE A 1 94 ? 9.485 14.654 1.130 1.00 48.47 94 PHE A N 1
ATOM 731 C CA . PHE A 1 94 ? 10.865 14.781 1.613 1.00 48.47 94 PHE A CA 1
ATOM 732 C C . PHE A 1 94 ? 11.019 15.274 3.071 1.00 48.47 94 PHE A C 1
ATOM 734 O O . PHE A 1 94 ? 11.072 16.477 3.341 1.00 48.47 94 PHE A O 1
ATOM 741 N N . ASN A 1 95 ? 11.150 14.344 4.024 1.00 50.25 95 ASN A N 1
ATOM 742 C CA . ASN A 1 95 ? 11.712 14.620 5.346 1.00 50.25 95 ASN A CA 1
ATOM 743 C C . ASN A 1 95 ? 12.346 13.349 5.934 1.00 50.25 95 ASN A C 1
ATOM 745 O O . ASN A 1 95 ? 11.671 12.356 6.190 1.00 50.25 95 ASN A O 1
ATOM 749 N N . THR A 1 96 ? 13.649 13.410 6.215 1.00 47.44 96 THR A N 1
ATOM 750 C CA . THR A 1 96 ? 14.503 12.328 6.745 1.00 47.44 96 THR A CA 1
ATOM 751 C C . THR A 1 96 ? 14.089 11.769 8.117 1.00 47.44 96 THR A C 1
ATOM 753 O O . THR A 1 96 ? 14.765 10.891 8.650 1.00 47.44 96 THR A O 1
ATOM 756 N N . HIS A 1 97 ? 13.012 12.286 8.713 1.00 50.66 97 HIS A N 1
ATOM 757 C CA . HIS A 1 97 ? 12.454 11.851 9.996 1.00 50.66 97 HIS A CA 1
ATOM 758 C C . HIS A 1 97 ? 11.076 11.181 9.885 1.00 50.66 97 HIS A C 1
ATOM 760 O O . HIS A 1 97 ? 10.531 10.763 10.906 1.00 50.66 97 HIS A O 1
ATOM 766 N N . MET A 1 98 ? 10.502 11.082 8.685 1.00 55.12 98 MET A N 1
ATOM 767 C CA . MET A 1 98 ? 9.227 10.398 8.479 1.00 55.12 98 MET A CA 1
ATOM 768 C C . MET A 1 98 ? 9.460 8.892 8.347 1.00 55.12 98 MET A C 1
ATOM 770 O O . MET A 1 98 ? 10.442 8.443 7.758 1.00 55.12 98 MET A O 1
ATOM 774 N N . THR A 1 99 ? 8.629 8.107 9.031 1.00 61.88 99 THR A N 1
ATOM 775 C CA . THR A 1 99 ? 8.740 6.648 9.043 1.00 61.88 99 THR A CA 1
ATOM 776 C C . THR A 1 99 ? 7.338 6.061 9.114 1.00 61.88 99 THR A C 1
ATOM 778 O O . THR A 1 99 ? 6.727 6.058 10.187 1.00 61.88 99 THR A O 1
ATOM 781 N N . GLU A 1 100 ? 6.806 5.586 7.990 1.00 66.12 100 GLU A N 1
ATOM 782 C CA . GLU A 1 100 ? 5.501 4.917 7.949 1.00 66.12 100 GLU A CA 1
ATOM 783 C C . GLU A 1 100 ? 5.645 3.412 8.231 1.00 66.12 100 GLU A C 1
ATOM 785 O O . GLU A 1 100 ? 4.761 2.798 8.850 1.00 66.12 100 GLU A O 1
ATOM 790 N N . ILE A 1 101 ? 6.789 2.830 7.853 1.00 73.62 101 ILE A N 1
ATOM 791 C CA . ILE A 1 101 ? 7.111 1.407 7.977 1.00 73.62 101 ILE A CA 1
ATOM 792 C C . ILE A 1 101 ? 8.306 1.218 8.913 1.00 73.62 101 ILE A C 1
ATOM 794 O O . ILE A 1 101 ? 9.357 1.834 8.769 1.00 73.62 101 ILE A O 1
ATOM 798 N N . SER A 1 102 ? 8.191 0.314 9.890 1.00 77.38 102 SER A N 1
ATOM 799 C CA . SER A 1 102 ? 9.327 0.038 10.774 1.00 77.38 102 SER A CA 1
ATOM 800 C C . SER A 1 102 ? 10.525 -0.531 10.006 1.00 77.38 102 SER A C 1
ATOM 802 O O . SER A 1 102 ? 10.386 -1.407 9.155 1.00 77.38 102 SER A O 1
ATOM 804 N N . LYS A 1 103 ? 11.740 -0.148 10.417 1.00 81.88 103 LYS A N 1
ATOM 805 C CA . LYS A 1 103 ? 12.998 -0.724 9.908 1.00 81.88 103 LYS A CA 1
ATOM 806 C C . LYS A 1 103 ? 12.991 -2.256 9.847 1.00 81.88 103 LYS A C 1
ATOM 808 O O . LYS A 1 103 ? 13.454 -2.839 8.872 1.00 81.88 103 LYS A O 1
ATOM 813 N N . SER A 1 104 ? 12.478 -2.913 10.888 1.00 80.75 104 SER A N 1
ATOM 814 C CA . SER A 1 104 ? 12.366 -4.377 10.936 1.00 80.75 104 SER A CA 1
ATOM 815 C C . SER A 1 104 ? 11.531 -4.936 9.785 1.00 80.75 104 SER A C 1
ATOM 817 O O . SER A 1 104 ? 11.872 -5.976 9.233 1.00 80.75 104 SER A O 1
ATOM 819 N N . LEU A 1 105 ? 10.466 -4.233 9.410 1.00 77.88 105 LEU A N 1
ATOM 820 C CA . LEU A 1 105 ? 9.545 -4.633 8.364 1.00 77.88 105 LEU A CA 1
ATOM 821 C C . LEU A 1 105 ? 10.141 -4.370 6.970 1.00 77.88 105 LEU A C 1
ATOM 823 O O . LEU A 1 105 ? 10.062 -5.243 6.110 1.00 77.88 105 LEU A O 1
ATOM 827 N N . CYS A 1 106 ? 10.851 -3.252 6.774 1.00 80.94 106 CYS A N 1
ATOM 828 C CA . CYS A 1 106 ? 11.633 -3.005 5.555 1.00 80.94 106 CYS A CA 1
ATOM 829 C C . CYS A 1 106 ? 12.686 -4.098 5.308 1.00 80.94 106 CYS A C 1
ATOM 831 O O . CYS A 1 106 ? 12.793 -4.625 4.202 1.00 80.94 106 CYS A O 1
ATOM 833 N N . LEU A 1 107 ? 13.443 -4.478 6.345 1.00 83.94 107 LEU A N 1
ATOM 834 C CA . LEU A 1 107 ? 14.448 -5.546 6.253 1.00 83.94 107 LEU A CA 1
ATOM 835 C C . LEU A 1 107 ? 13.820 -6.904 5.922 1.00 83.94 107 LEU A C 1
ATOM 837 O O . LEU A 1 107 ? 14.387 -7.691 5.167 1.00 83.94 107 LEU A O 1
ATOM 841 N N . GLU A 1 108 ? 12.638 -7.173 6.465 1.00 79.00 108 GLU A N 1
ATOM 842 C CA . GLU A 1 108 ? 11.898 -8.398 6.197 1.00 79.00 108 GLU A CA 1
ATOM 843 C C . GLU A 1 108 ? 11.379 -8.446 4.750 1.00 79.00 108 GLU A C 1
ATOM 845 O O . GLU A 1 108 ? 11.494 -9.484 4.098 1.00 79.00 108 GLU A O 1
ATOM 850 N N . PHE A 1 109 ? 10.919 -7.318 4.192 1.00 78.38 109 PHE A N 1
ATOM 851 C CA . PHE A 1 109 ? 10.595 -7.218 2.762 1.00 78.38 109 PHE A CA 1
ATOM 852 C C . PHE A 1 109 ? 11.810 -7.413 1.868 1.00 78.38 109 PHE A C 1
ATOM 854 O O . PHE A 1 109 ? 11.703 -8.096 0.853 1.00 78.38 109 PHE A O 1
ATOM 861 N N . ALA A 1 110 ? 12.965 -6.869 2.248 1.00 82.50 110 ALA A N 1
ATOM 862 C CA . ALA A 1 110 ? 14.198 -7.067 1.496 1.00 82.50 110 ALA A CA 1
ATOM 863 C C . ALA A 1 110 ? 14.654 -8.536 1.503 1.00 82.50 110 ALA A C 1
ATOM 865 O O . ALA A 1 110 ? 15.228 -9.008 0.525 1.00 82.50 110 ALA A O 1
ATOM 866 N N . LYS A 1 111 ? 14.404 -9.260 2.601 1.00 82.12 111 LYS A N 1
ATOM 867 C CA . LYS A 1 111 ? 14.851 -10.645 2.782 1.00 82.12 111 LYS A CA 1
ATOM 868 C C . LYS A 1 111 ? 13.894 -11.679 2.188 1.00 82.12 111 LYS A C 1
ATOM 870 O O . LYS A 1 111 ? 14.346 -12.622 1.545 1.00 82.12 111 LYS A O 1
ATOM 875 N N . ASN A 1 112 ? 12.598 -11.532 2.454 1.00 74.06 112 ASN A N 1
ATOM 876 C CA . ASN A 1 112 ? 11.579 -12.554 2.195 1.00 74.06 112 ASN A CA 1
ATOM 877 C C . ASN A 1 112 ? 10.469 -12.073 1.250 1.00 74.06 112 ASN A C 1
ATOM 879 O O . ASN A 1 112 ? 9.526 -12.814 0.972 1.00 74.06 112 ASN A O 1
ATOM 883 N N . GLY A 1 113 ? 10.564 -10.836 0.769 1.00 73.31 113 GLY A N 1
ATOM 884 C CA . GLY A 1 113 ? 9.584 -10.221 -0.106 1.00 73.31 113 GLY A CA 1
ATOM 885 C C . GLY A 1 113 ? 10.184 -9.654 -1.387 1.00 73.31 113 GLY A C 1
ATOM 886 O O . GLY A 1 113 ? 11.224 -10.086 -1.883 1.00 73.31 113 GLY A O 1
ATOM 887 N N . ARG A 1 114 ? 9.485 -8.667 -1.943 1.00 75.12 114 ARG A N 1
ATOM 888 C CA . ARG A 1 114 ? 9.896 -7.884 -3.102 1.00 75.12 114 ARG A CA 1
ATOM 889 C C . ARG A 1 114 ? 9.689 -6.408 -2.804 1.00 75.12 114 ARG A C 1
ATOM 891 O O . ARG A 1 114 ? 8.599 -6.008 -2.413 1.00 75.12 114 ARG A O 1
ATOM 898 N N . ILE A 1 115 ? 10.717 -5.607 -3.037 1.00 79.31 115 ILE A N 1
ATOM 899 C CA . ILE A 1 115 ? 10.639 -4.148 -2.970 1.00 79.31 115 ILE A CA 1
ATOM 900 C C . ILE A 1 115 ? 10.673 -3.618 -4.405 1.00 79.31 115 ILE A C 1
ATOM 902 O O . ILE A 1 115 ? 11.440 -4.113 -5.236 1.00 79.31 115 ILE A O 1
ATOM 906 N N . VAL A 1 116 ? 9.803 -2.657 -4.702 1.00 77.38 116 VAL A N 1
ATOM 907 C CA . VAL A 1 116 ? 9.736 -1.938 -5.976 1.00 77.38 116 VAL A CA 1
ATOM 908 C C . VAL A 1 116 ? 9.726 -0.447 -5.670 1.00 77.38 116 VAL A C 1
ATOM 910 O O . VAL A 1 116 ? 8.916 -0.003 -4.863 1.00 77.38 116 VAL A O 1
ATOM 913 N N . CYS A 1 117 ? 10.590 0.318 -6.326 1.00 78.69 117 CYS A N 1
ATOM 914 C CA . CYS A 1 117 ? 10.601 1.777 -6.223 1.00 78.69 117 CYS A CA 1
ATOM 915 C C . CYS A 1 117 ? 9.948 2.383 -7.468 1.00 78.69 117 CYS A C 1
ATOM 917 O O . CYS A 1 117 ? 10.166 1.886 -8.573 1.00 78.69 117 CYS A O 1
ATOM 919 N N . ASP A 1 118 ? 9.147 3.437 -7.332 1.00 71.75 118 ASP A N 1
ATOM 920 C CA . ASP A 1 118 ? 8.480 4.033 -8.496 1.00 71.75 118 ASP A CA 1
ATOM 921 C C . ASP A 1 118 ? 9.458 4.758 -9.429 1.00 71.75 118 ASP A C 1
ATOM 923 O O . ASP A 1 118 ? 9.530 4.479 -10.633 1.00 71.75 118 ASP A O 1
ATOM 927 N N . THR A 1 119 ? 10.268 5.642 -8.848 1.00 71.75 119 THR A N 1
ATOM 928 C CA . THR A 1 119 ? 11.173 6.543 -9.566 1.00 71.75 119 THR A CA 1
ATOM 929 C C . THR A 1 119 ? 12.606 6.433 -9.046 1.00 71.75 119 THR A C 1
ATOM 931 O O . THR A 1 119 ? 12.882 5.811 -8.021 1.00 71.75 119 THR A O 1
ATOM 934 N N . GLU A 1 120 ? 13.549 7.039 -9.771 1.00 75.62 120 GLU A N 1
ATOM 935 C CA . GLU A 1 120 ? 14.943 7.148 -9.316 1.00 75.62 120 GLU A CA 1
ATOM 936 C C . GLU A 1 120 ? 15.089 8.074 -8.102 1.00 75.62 120 GLU A C 1
ATOM 938 O O . GLU A 1 120 ? 16.013 7.886 -7.312 1.00 75.62 120 GLU A O 1
ATOM 943 N N . GLU A 1 121 ? 14.139 8.996 -7.902 1.00 74.44 121 GLU A N 1
ATOM 944 C CA . GLU A 1 121 ? 14.101 9.894 -6.741 1.00 74.44 121 GLU A CA 1
ATOM 945 C C . GLU A 1 121 ? 13.917 9.141 -5.423 1.00 74.44 121 GLU A C 1
ATOM 947 O O . GLU A 1 121 ? 14.318 9.636 -4.374 1.00 74.44 121 GLU A O 1
ATOM 952 N N . ALA A 1 122 ? 13.445 7.888 -5.460 1.00 75.81 122 ALA A N 1
ATOM 953 C CA . ALA A 1 122 ? 13.437 7.010 -4.293 1.00 75.81 122 ALA A CA 1
ATOM 954 C C . ALA A 1 122 ? 14.816 6.923 -3.613 1.00 75.81 122 ALA A C 1
ATOM 956 O O . ALA A 1 122 ? 14.877 6.782 -2.398 1.00 75.81 122 ALA A O 1
ATOM 957 N N . ALA A 1 123 ? 15.924 7.087 -4.349 1.00 77.00 123 ALA A N 1
ATOM 958 C CA . ALA A 1 123 ? 17.270 7.159 -3.773 1.00 77.00 123 ALA A CA 1
ATOM 959 C C . ALA A 1 123 ? 17.434 8.247 -2.692 1.00 77.00 123 ALA A C 1
ATOM 961 O O . ALA A 1 123 ? 18.300 8.121 -1.827 1.00 77.00 123 ALA A O 1
ATOM 962 N N . HIS A 1 124 ? 16.609 9.294 -2.739 1.00 73.25 124 HIS A N 1
ATOM 963 C CA . HIS A 1 124 ? 16.606 10.409 -1.796 1.00 73.25 124 HIS A CA 1
ATOM 964 C C . HIS A 1 124 ? 15.321 10.472 -0.958 1.00 73.25 124 HIS A C 1
ATOM 966 O O . HIS A 1 124 ? 15.357 10.968 0.166 1.00 73.25 124 HIS A O 1
ATOM 972 N N . GLU A 1 125 ? 14.204 9.977 -1.494 1.00 72.62 125 GLU A N 1
ATOM 973 C CA . GLU A 1 125 ? 12.864 10.193 -0.936 1.00 72.62 125 GLU A CA 1
ATOM 974 C C . GLU A 1 125 ? 12.292 8.975 -0.196 1.00 72.62 125 GLU A C 1
ATOM 976 O O . GLU A 1 125 ? 11.384 9.134 0.617 1.00 72.62 125 GLU A O 1
ATOM 981 N N . ALA A 1 126 ? 12.860 7.779 -0.392 1.00 74.88 126 ALA A N 1
ATOM 982 C CA . ALA A 1 126 ? 12.438 6.547 0.279 1.00 74.88 126 ALA A CA 1
ATOM 983 C C . ALA A 1 126 ? 12.924 6.488 1.740 1.00 74.88 126 ALA A C 1
ATOM 985 O O . ALA A 1 126 ? 13.783 5.672 2.100 1.00 74.88 126 ALA A O 1
ATOM 986 N N . GLY A 1 127 ? 12.402 7.376 2.592 1.00 75.00 127 GLY A N 1
ATOM 987 C CA . GLY A 1 127 ? 12.818 7.535 3.989 1.00 75.00 127 GLY A CA 1
ATOM 988 C C . GLY A 1 127 ? 12.835 6.217 4.768 1.00 75.00 127 GLY A C 1
ATOM 989 O O . GLY A 1 127 ? 13.830 5.901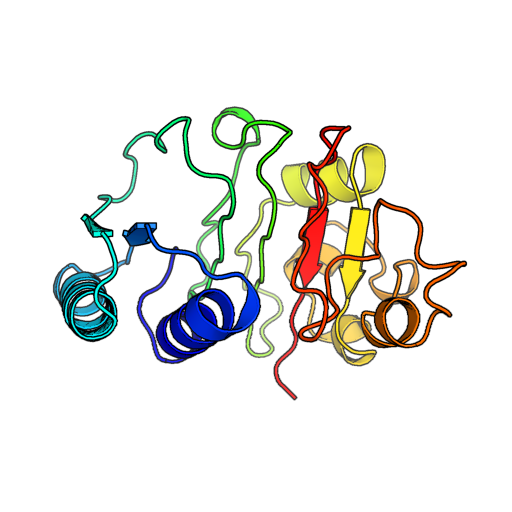 5.421 1.00 75.00 127 GLY A O 1
ATOM 990 N N . ASP A 1 128 ? 11.797 5.392 4.617 1.00 78.31 128 ASP A N 1
ATOM 991 C CA . ASP A 1 128 ? 11.691 4.080 5.267 1.00 78.31 128 ASP A CA 1
ATOM 992 C C . ASP A 1 128 ? 12.839 3.126 4.875 1.00 78.31 128 ASP A C 1
ATOM 994 O O . ASP A 1 128 ? 13.450 2.480 5.735 1.00 78.31 128 ASP A O 1
ATOM 998 N N . LEU A 1 129 ? 13.183 3.059 3.582 1.00 81.62 129 LEU A N 1
ATOM 999 C CA . LEU A 1 129 ? 14.276 2.216 3.083 1.00 81.62 129 LEU A CA 1
ATOM 1000 C C . LEU A 1 129 ? 15.640 2.740 3.544 1.00 81.62 129 LEU A C 1
ATOM 1002 O O . LEU A 1 129 ? 16.468 1.970 4.043 1.00 81.62 129 LEU A O 1
ATOM 1006 N N . LEU A 1 130 ? 15.852 4.052 3.439 1.00 83.00 130 LEU A N 1
ATOM 1007 C CA . LEU A 1 130 ? 17.102 4.706 3.822 1.00 83.00 130 LEU A CA 1
ATOM 1008 C C . LEU A 1 130 ? 17.370 4.565 5.329 1.00 83.00 130 LEU A C 1
ATOM 1010 O O . LEU A 1 130 ? 18.474 4.189 5.730 1.00 83.00 130 LEU A O 1
ATOM 1014 N N . LEU A 1 131 ? 16.354 4.762 6.176 1.00 81.88 131 LEU A N 1
ATOM 1015 C CA . LEU A 1 131 ? 16.442 4.548 7.627 1.00 81.88 131 LEU A CA 1
ATOM 1016 C C . LEU A 1 131 ? 16.680 3.069 7.985 1.00 81.88 131 LEU A C 1
ATOM 1018 O O . LEU A 1 131 ? 17.348 2.749 8.982 1.00 81.88 131 LEU A O 1
ATOM 1022 N N . ALA A 1 132 ? 16.188 2.142 7.157 1.00 85.75 132 ALA A N 1
ATOM 1023 C CA . ALA A 1 132 ? 16.485 0.722 7.290 1.00 85.75 132 ALA A CA 1
ATOM 1024 C C . ALA A 1 132 ? 17.923 0.350 6.881 1.00 85.75 132 ALA A C 1
ATOM 1026 O O . ALA A 1 132 ? 18.400 -0.719 7.273 1.00 85.75 132 ALA A O 1
ATOM 1027 N N . GLY A 1 133 ? 18.642 1.246 6.198 1.00 88.69 133 GLY A N 1
ATOM 1028 C CA . GLY A 1 133 ? 19.974 1.000 5.640 1.00 88.69 133 GLY A CA 1
ATOM 1029 C C . GLY A 1 133 ? 19.941 0.247 4.309 1.00 88.69 133 GLY A C 1
ATOM 1030 O O . GLY A 1 133 ? 20.949 -0.337 3.919 1.00 88.69 133 GLY A O 1
ATOM 1031 N N . LEU A 1 134 ? 18.790 0.230 3.637 1.00 87.44 134 LEU A N 1
ATOM 1032 C CA . LEU A 1 134 ? 18.604 -0.357 2.317 1.00 87.44 134 LEU A CA 1
ATOM 1033 C C . LEU A 1 134 ? 18.855 0.716 1.253 1.00 87.44 134 LEU A C 1
ATOM 1035 O O . LEU A 1 134 ? 18.470 1.866 1.446 1.00 87.44 134 LEU A O 1
ATOM 1039 N N . GLN A 1 135 ? 19.502 0.356 0.142 1.00 88.38 135 GLN A N 1
ATOM 1040 C CA . GLN A 1 135 ? 19.723 1.276 -0.977 1.00 88.38 135 GLN A CA 1
ATOM 1041 C C . GLN A 1 135 ? 18.559 1.152 -1.973 1.00 88.38 135 GLN A C 1
ATOM 1043 O O . GLN A 1 135 ? 18.431 0.104 -2.604 1.00 88.38 135 GLN A O 1
ATOM 1048 N N . PRO A 1 136 ? 17.714 2.186 -2.160 1.00 84.88 136 PRO A N 1
ATOM 1049 C CA . PRO A 1 136 ? 16.557 2.115 -3.061 1.00 84.88 136 PRO A CA 1
ATOM 1050 C C . PRO A 1 136 ? 16.925 1.739 -4.505 1.00 84.88 136 PRO A C 1
ATOM 1052 O O . PRO A 1 136 ? 16.169 1.053 -5.188 1.00 84.88 136 PRO A O 1
ATOM 1055 N N . LEU A 1 137 ? 18.128 2.127 -4.945 1.00 85.19 137 LEU A N 1
ATOM 1056 C CA . LEU A 1 137 ? 18.669 1.817 -6.271 1.00 85.19 137 LEU A CA 1
ATOM 1057 C C . LEU A 1 137 ? 19.006 0.332 -6.489 1.00 85.19 137 LEU A C 1
ATOM 1059 O O . LEU A 1 137 ? 19.168 -0.073 -7.638 1.00 85.19 137 LEU A O 1
ATOM 1063 N N . ASP A 1 138 ? 19.083 -0.475 -5.428 1.00 87.44 138 ASP A N 1
ATOM 1064 C CA . ASP A 1 138 ? 19.301 -1.924 -5.535 1.00 87.44 138 ASP A CA 1
ATOM 1065 C C . ASP A 1 138 ? 18.010 -2.680 -5.910 1.00 87.44 138 ASP A C 1
ATOM 1067 O O . ASP A 1 138 ? 18.046 -3.883 -6.189 1.00 87.44 138 ASP A O 1
ATOM 1071 N N . TYR A 1 139 ? 16.859 -1.998 -5.915 1.00 83.94 139 TYR A N 1
ATOM 1072 C CA . TYR A 1 139 ? 15.550 -2.596 -6.164 1.00 83.94 139 TYR A CA 1
ATOM 1073 C C . TYR A 1 139 ? 14.995 -2.266 -7.550 1.00 83.94 139 TYR A C 1
ATOM 1075 O O . TYR A 1 139 ? 15.372 -1.290 -8.195 1.00 83.94 139 TYR A O 1
ATOM 1083 N N . LEU A 1 140 ? 14.058 -3.105 -8.005 1.00 80.69 140 LEU A N 1
ATOM 1084 C CA . LEU A 1 140 ? 13.399 -2.929 -9.298 1.00 80.69 140 LEU A CA 1
ATOM 1085 C C . LEU A 1 140 ? 12.639 -1.609 -9.344 1.00 80.69 140 LEU A C 1
ATOM 1087 O O . LEU A 1 140 ? 11.908 -1.270 -8.410 1.00 80.69 140 LEU A O 1
ATOM 1091 N N . LYS A 1 141 ? 12.728 -0.928 -10.485 1.00 77.69 141 LYS A N 1
ATOM 1092 C CA . LYS A 1 141 ? 11.924 0.268 -10.736 1.00 77.69 141 LYS A CA 1
ATOM 1093 C C . LYS A 1 141 ? 10.570 -0.118 -11.311 1.00 77.69 141 LYS A C 1
ATOM 1095 O O . LYS A 1 141 ? 10.472 -1.030 -12.136 1.00 77.69 141 LYS A O 1
ATOM 1100 N N . PHE A 1 142 ? 9.515 0.610 -10.964 1.00 73.81 142 PHE A N 1
ATOM 1101 C CA . PHE A 1 142 ? 8.175 0.346 -11.487 1.00 73.81 142 PHE A CA 1
ATOM 1102 C C . PHE A 1 142 ? 8.148 0.383 -13.022 1.00 73.81 142 PHE A C 1
ATOM 1104 O O . PHE A 1 142 ? 7.612 -0.522 -13.668 1.00 73.81 142 PHE A O 1
ATOM 1111 N N . LYS A 1 143 ? 8.854 1.351 -13.623 1.00 72.81 143 LYS A N 1
ATOM 1112 C CA . LYS A 1 143 ? 9.061 1.448 -15.077 1.00 72.81 143 LYS A CA 1
ATOM 1113 C C . LYS A 1 143 ? 9.661 0.175 -15.691 1.00 72.81 143 LYS A C 1
ATOM 1115 O O . LYS A 1 143 ? 9.284 -0.207 -16.797 1.00 72.81 143 LYS A O 1
ATOM 1120 N N . GLU A 1 144 ? 10.581 -0.491 -14.999 1.00 73.69 144 GLU A N 1
ATOM 1121 C CA . GLU A 1 144 ? 11.206 -1.736 -15.468 1.00 73.69 144 GLU A CA 1
ATOM 1122 C C . GLU A 1 144 ? 10.242 -2.919 -15.405 1.00 73.69 144 GLU A C 1
ATOM 1124 O O . GLU A 1 144 ? 10.384 -3.868 -16.170 1.00 73.69 144 GLU A O 1
ATOM 1129 N N . ILE A 1 145 ? 9.250 -2.872 -14.516 1.00 72.25 145 ILE A N 1
ATOM 1130 C CA . ILE A 1 145 ? 8.213 -3.898 -14.421 1.00 72.25 145 ILE A CA 1
ATOM 1131 C C . ILE A 1 145 ? 7.169 -3.703 -15.522 1.00 72.25 145 ILE A C 1
ATOM 1133 O O . ILE A 1 145 ? 6.816 -4.660 -16.212 1.00 72.25 145 ILE A O 1
ATOM 1137 N N . VAL A 1 146 ? 6.705 -2.467 -15.720 1.00 68.75 146 VAL A N 1
ATOM 1138 C CA . VAL A 1 146 ? 5.681 -2.140 -16.725 1.00 68.75 146 VAL A CA 1
ATOM 1139 C C . VAL A 1 146 ? 6.192 -2.383 -18.146 1.00 68.75 146 VAL A C 1
ATOM 1141 O O . VAL A 1 146 ? 5.458 -2.931 -18.968 1.00 68.75 146 VAL A O 1
ATOM 1144 N N . ASN A 1 147 ? 7.455 -2.049 -18.428 1.00 72.56 147 ASN A N 1
ATOM 1145 C CA . ASN A 1 147 ? 8.036 -2.182 -19.768 1.00 72.56 147 ASN A CA 1
ATOM 1146 C C . ASN A 1 147 ? 8.455 -3.610 -20.142 1.00 72.56 147 ASN A C 1
ATOM 1148 O O . ASN A 1 147 ? 8.868 -3.832 -21.281 1.00 72.56 147 ASN A O 1
ATOM 1152 N N . ARG A 1 148 ? 8.366 -4.584 -19.227 1.00 69.62 148 ARG A N 1
ATOM 1153 C CA . ARG A 1 148 ? 8.649 -5.979 -19.581 1.00 69.62 148 ARG A CA 1
ATOM 1154 C C . ARG A 1 148 ? 7.604 -6.499 -20.576 1.00 69.62 148 ARG A C 1
ATOM 1156 O O . ARG A 1 148 ? 6.409 -6.265 -20.360 1.00 69.62 148 ARG A O 1
ATOM 1163 N N . PRO A 1 149 ? 8.027 -7.231 -21.625 1.00 58.72 149 PRO A N 1
ATOM 1164 C CA . PRO A 1 149 ? 7.117 -7.972 -22.490 1.00 58.72 149 PRO A CA 1
ATOM 1165 C C . PRO A 1 149 ? 6.187 -8.847 -21.652 1.00 58.72 149 PRO A C 1
ATOM 1167 O O . PRO A 1 149 ? 6.610 -9.418 -20.653 1.00 58.72 149 PRO A O 1
ATOM 1170 N N . GLU A 1 150 ? 4.928 -8.992 -22.053 1.00 55.47 150 GLU A N 1
ATOM 1171 C CA . GLU A 1 150 ? 3.935 -9.760 -21.287 1.00 55.47 150 GLU A CA 1
ATOM 1172 C C . GLU A 1 150 ? 4.349 -11.218 -21.043 1.00 55.47 150 GLU A C 1
ATOM 1174 O O . GLU A 1 150 ? 4.070 -11.770 -19.986 1.00 55.47 150 GLU A O 1
ATOM 1179 N N . SER A 1 151 ? 5.108 -11.800 -21.973 1.00 50.00 151 SER A N 1
ATOM 1180 C CA . SER A 1 151 ? 5.714 -13.131 -21.862 1.00 50.00 151 SER A CA 1
ATOM 1181 C C . SER A 1 151 ? 6.844 -13.235 -20.827 1.00 50.00 151 SER A C 1
ATOM 1183 O O . SER A 1 151 ? 7.179 -14.335 -20.399 1.00 50.00 151 SER A O 1
ATOM 1185 N N . GLU A 1 152 ? 7.449 -12.107 -20.452 1.00 48.41 152 GLU A N 1
ATOM 1186 C CA . GLU A 1 152 ? 8.571 -11.985 -19.506 1.00 48.41 152 GLU A CA 1
ATOM 1187 C C . GLU A 1 152 ? 8.170 -11.287 -18.200 1.00 48.41 152 GLU A C 1
ATOM 1189 O O . GLU A 1 152 ? 8.917 -11.279 -17.212 1.00 48.41 152 GLU A O 1
ATOM 1194 N N . ARG A 1 153 ? 6.964 -10.710 -18.172 1.00 54.66 153 ARG A N 1
ATOM 1195 C CA . ARG A 1 153 ? 6.255 -10.430 -16.936 1.00 54.66 153 ARG A CA 1
ATOM 1196 C C . ARG A 1 153 ? 5.915 -11.786 -16.338 1.00 54.66 153 ARG A C 1
ATOM 1198 O O . ARG A 1 153 ? 4.928 -12.415 -16.703 1.00 54.66 153 ARG A O 1
ATOM 1205 N N . ASP A 1 154 ? 6.795 -12.254 -15.455 1.00 46.41 154 ASP A N 1
ATOM 1206 C CA . ASP A 1 154 ? 6.542 -13.365 -14.543 1.00 46.41 154 ASP A CA 1
ATOM 1207 C C . ASP A 1 154 ? 5.073 -13.311 -14.081 1.00 46.41 154 ASP A C 1
ATOM 1209 O O . ASP A 1 154 ? 4.513 -12.225 -13.908 1.00 46.41 154 ASP A O 1
ATOM 1213 N N . ARG A 1 155 ? 4.428 -14.448 -13.799 1.00 45.41 155 ARG A N 1
ATOM 1214 C CA . ARG A 1 155 ? 3.073 -14.430 -13.198 1.00 45.41 155 ARG A CA 1
ATOM 1215 C C . ARG A 1 155 ? 3.040 -13.637 -11.874 1.00 45.41 155 ARG A C 1
ATOM 1217 O O . ARG A 1 155 ? 1.976 -13.321 -11.357 1.00 45.41 155 ARG A O 1
ATOM 1224 N N . ARG A 1 156 ? 4.221 -13.296 -11.342 1.00 40.81 156 ARG A N 1
ATOM 1225 C CA . ARG A 1 156 ? 4.497 -12.412 -10.202 1.00 40.81 156 ARG A CA 1
ATOM 1226 C C . ARG A 1 156 ? 4.574 -10.906 -10.536 1.00 40.81 156 ARG A C 1
ATOM 1228 O O . ARG A 1 156 ? 4.735 -10.121 -9.608 1.00 40.81 156 ARG A O 1
ATOM 1235 N N . THR A 1 157 ? 4.528 -10.477 -11.798 1.00 39.59 157 THR A N 1
ATOM 1236 C CA . THR A 1 157 ? 4.560 -9.065 -12.261 1.00 39.59 157 THR A CA 1
ATOM 1237 C C . THR A 1 157 ? 3.509 -8.724 -13.331 1.00 39.59 157 THR A C 1
ATOM 1239 O O . THR A 1 157 ? 3.330 -7.548 -13.645 1.00 39.59 157 THR A O 1
ATOM 1242 N N . SER A 1 158 ? 2.781 -9.706 -13.875 1.00 36.22 158 SER A N 1
ATOM 1243 C CA . SER A 1 158 ? 1.797 -9.583 -14.973 1.00 36.22 158 SER A CA 1
ATOM 1244 C C . SER A 1 158 ? 0.478 -8.855 -14.642 1.00 36.22 158 SER A C 1
ATOM 1246 O O . SER A 1 158 ? -0.543 -9.074 -15.274 1.00 36.22 158 SER A O 1
ATOM 1248 N N . CYS A 1 159 ? 0.457 -8.032 -13.611 1.00 40.62 159 CYS A N 1
ATOM 1249 C CA . CYS A 1 159 ? -0.745 -7.683 -12.845 1.00 40.62 159 CYS A CA 1
ATOM 1250 C C . CYS A 1 159 ? -0.864 -6.177 -12.592 1.00 40.62 159 CYS A C 1
ATOM 1252 O O . CYS A 1 159 ? -1.776 -5.708 -11.918 1.00 40.62 159 CYS A O 1
ATOM 1254 N N . LEU A 1 160 ? 0.063 -5.426 -13.182 1.00 40.31 160 LEU A N 1
ATOM 1255 C CA . LEU A 1 160 ? 0.073 -3.970 -13.257 1.00 40.31 160 LEU A CA 1
ATOM 1256 C C . LEU A 1 160 ? -0.460 -3.471 -14.610 1.00 40.31 160 LEU A C 1
ATOM 1258 O O . LEU A 1 160 ? -0.322 -2.295 -14.929 1.00 40.31 160 LEU A O 1
ATOM 1262 N N . ASN A 1 161 ? -1.044 -4.360 -15.419 1.00 34.91 161 ASN A N 1
ATOM 1263 C CA . ASN A 1 161 ? -1.571 -4.037 -16.736 1.00 34.91 161 ASN A CA 1
ATOM 1264 C C . ASN A 1 161 ? -3.077 -3.708 -16.637 1.00 34.91 161 ASN A C 1
ATOM 1266 O O . ASN A 1 161 ? -3.882 -4.611 -16.406 1.00 34.91 161 ASN A O 1
ATOM 1270 N N . PRO A 1 162 ? -3.502 -2.442 -16.813 1.00 35.59 162 PRO A N 1
ATOM 1271 C CA . PRO A 1 162 ? -4.911 -2.048 -16.706 1.00 35.59 162 PRO A CA 1
ATOM 1272 C C . PRO A 1 162 ? -5.818 -2.627 -17.814 1.00 35.59 162 PRO A C 1
ATOM 1274 O O . PRO A 1 162 ? -7.030 -2.415 -17.774 1.00 35.59 162 PRO A O 1
ATOM 1277 N N . ALA A 1 163 ? -5.257 -3.342 -18.797 1.00 34.12 163 ALA A N 1
ATOM 1278 C CA . ALA A 1 163 ? -5.981 -3.954 -19.912 1.00 34.12 163 ALA A CA 1
ATOM 1279 C C . ALA A 1 163 ? -6.390 -5.427 -19.684 1.00 34.12 163 ALA A C 1
ATOM 1281 O O . ALA A 1 163 ? -7.238 -5.937 -20.420 1.00 34.12 163 ALA A O 1
ATOM 1282 N N . ASP A 1 164 ? -5.851 -6.105 -18.664 1.00 35.97 164 ASP A N 1
ATOM 1283 C CA . ASP A 1 164 ? -6.085 -7.538 -18.462 1.00 35.97 164 ASP A CA 1
ATOM 1284 C C . ASP A 1 164 ? -7.388 -7.796 -17.688 1.00 35.97 164 ASP A C 1
ATOM 1286 O O . ASP A 1 164 ? -7.466 -7.706 -16.465 1.00 35.97 164 ASP A O 1
ATOM 1290 N N . GLN A 1 165 ? -8.449 -8.153 -18.420 1.00 31.23 165 GLN A N 1
ATOM 1291 C CA . GLN A 1 165 ? -9.772 -8.501 -17.868 1.00 31.23 165 GLN A CA 1
ATOM 1292 C C . GLN A 1 165 ? -9.820 -9.880 -17.178 1.00 31.23 165 GLN A C 1
ATOM 1294 O O . GLN A 1 165 ? -10.877 -10.309 -16.722 1.00 31.23 165 GLN A O 1
ATOM 1299 N N . HIS A 1 166 ? -8.683 -10.570 -17.083 1.00 29.69 166 HIS A N 1
ATOM 1300 C CA . HIS A 1 166 ? -8.520 -11.817 -16.343 1.00 29.69 166 HIS A CA 1
ATOM 1301 C C . HIS A 1 166 ? -7.353 -11.651 -15.369 1.00 29.69 166 HIS A C 1
ATOM 1303 O O . HIS A 1 166 ? -6.223 -12.027 -15.667 1.00 29.69 166 HIS A O 1
ATOM 1309 N N . PHE A 1 167 ? -7.624 -11.095 -14.186 1.00 38.69 167 PHE A N 1
ATOM 1310 C CA . PHE A 1 167 ? -6.688 -11.206 -13.070 1.00 38.69 167 PHE A CA 1
ATOM 1311 C C . PHE A 1 167 ? -6.580 -12.687 -12.698 1.00 38.69 167 PHE A C 1
ATOM 1313 O O . PHE A 1 167 ? -7.463 -13.251 -12.049 1.00 38.69 167 PHE A O 1
ATOM 1320 N N . GLY A 1 168 ? -5.520 -13.335 -13.183 1.00 31.20 168 GLY A N 1
ATOM 1321 C CA . GLY A 1 168 ? -5.187 -14.703 -12.827 1.00 31.20 168 GLY A CA 1
ATOM 1322 C C . GLY A 1 168 ? -5.088 -14.832 -11.311 1.00 31.20 168 GLY A C 1
ATOM 1323 O O . GLY A 1 168 ? -4.476 -14.005 -10.640 1.00 31.20 168 GLY A O 1
ATOM 1324 N N . THR A 1 169 ? -5.712 -15.872 -10.769 1.00 32.84 169 THR A N 1
ATOM 1325 C CA . THR A 1 169 ? -5.568 -16.273 -9.370 1.00 32.84 169 THR A CA 1
ATOM 1326 C C . THR A 1 169 ? -4.086 -16.359 -9.006 1.00 32.84 169 THR A C 1
ATOM 1328 O O . THR A 1 169 ? -3.343 -17.144 -9.597 1.00 32.84 169 THR A O 1
ATOM 1331 N N . TRP A 1 170 ? -3.664 -15.538 -8.051 1.00 43.91 170 TRP A N 1
ATOM 1332 C CA . TRP A 1 170 ? -2.301 -15.462 -7.541 1.00 43.91 170 TRP A CA 1
ATOM 1333 C C . TRP A 1 170 ? -1.961 -16.736 -6.775 1.00 43.91 170 TRP A C 1
ATOM 1335 O O . TRP A 1 170 ? -2.569 -17.024 -5.750 1.00 43.91 170 TRP A O 1
ATOM 1345 N N . THR A 1 171 ? -1.031 -17.542 -7.284 1.00 34.34 171 THR A N 1
ATOM 1346 C CA . THR A 1 171 ? -0.800 -18.889 -6.740 1.00 34.34 171 THR A CA 1
ATOM 1347 C C . THR A 1 171 ? 0.279 -18.977 -5.659 1.00 34.34 171 THR A C 1
ATOM 1349 O O . THR A 1 171 ? 0.465 -20.078 -5.149 1.00 34.34 171 THR A O 1
ATOM 1352 N N . GLN A 1 172 ? 0.996 -17.897 -5.299 1.00 36.19 172 GLN A N 1
ATOM 1353 C CA . GLN A 1 172 ? 1.988 -17.934 -4.206 1.00 36.19 172 GLN A CA 1
ATOM 1354 C C . GLN A 1 172 ? 1.993 -16.665 -3.324 1.00 36.19 172 GLN A C 1
ATOM 1356 O O . GLN A 1 172 ? 2.028 -15.565 -3.884 1.00 36.19 172 GLN A O 1
ATOM 1361 N N . PRO A 1 173 ? 2.009 -16.804 -1.980 1.00 43.88 173 PRO A N 1
ATOM 1362 C CA . PRO A 1 173 ? 2.149 -15.685 -1.047 1.00 43.88 173 PRO A CA 1
ATOM 1363 C C . PRO A 1 173 ? 3.570 -15.111 -1.106 1.00 43.88 173 PRO A C 1
ATOM 1365 O O . PRO A 1 173 ? 4.536 -15.832 -0.860 1.00 43.88 173 PRO A O 1
ATOM 1368 N N . GLU A 1 174 ? 3.716 -13.821 -1.403 1.00 51.91 174 GLU A N 1
ATOM 1369 C CA . GLU A 1 174 ? 4.987 -13.088 -1.316 1.00 51.91 174 GLU A CA 1
ATOM 1370 C C . GLU A 1 174 ? 4.701 -11.702 -0.721 1.00 51.91 174 GLU A C 1
ATOM 1372 O O . GLU A 1 174 ? 3.788 -11.012 -1.181 1.00 51.91 174 GLU A O 1
ATOM 1377 N N . LEU A 1 175 ? 5.502 -11.266 0.256 1.00 50.69 175 LEU A N 1
ATOM 1378 C CA . LEU A 1 175 ? 5.442 -9.899 0.781 1.00 50.69 175 LEU A CA 1
ATOM 1379 C C . LEU A 1 175 ? 5.956 -8.919 -0.288 1.00 50.69 175 LEU A C 1
ATOM 1381 O O . LEU A 1 175 ? 6.996 -9.154 -0.893 1.00 50.69 175 LEU A O 1
ATOM 1385 N N . ARG A 1 176 ? 5.248 -7.821 -0.551 1.00 62.88 176 ARG A N 1
ATOM 1386 C CA . ARG A 1 176 ? 5.580 -6.803 -1.568 1.00 62.88 176 ARG A CA 1
ATOM 1387 C C . ARG A 1 176 ? 5.435 -5.348 -1.085 1.00 62.88 176 ARG A C 1
ATOM 1389 O O . ARG A 1 176 ? 4.343 -4.927 -0.716 1.00 62.88 176 ARG A O 1
ATOM 1396 N N . LEU A 1 177 ? 6.513 -4.569 -1.137 1.00 62.06 177 LEU A N 1
ATOM 1397 C CA . LEU A 1 177 ? 6.530 -3.128 -0.851 1.00 62.06 177 LEU A CA 1
ATOM 1398 C C . LEU A 1 177 ? 6.661 -2.349 -2.166 1.00 62.06 177 LEU A C 1
ATOM 1400 O O . LEU A 1 177 ? 7.550 -2.662 -2.958 1.00 62.06 177 LEU A O 1
ATOM 1404 N N . ILE A 1 178 ? 5.795 -1.358 -2.399 1.00 62.81 178 ILE A N 1
ATOM 1405 C CA . ILE A 1 178 ? 5.909 -0.444 -3.543 1.00 62.81 178 ILE A CA 1
ATOM 1406 C C . ILE A 1 178 ? 6.059 0.967 -2.995 1.00 62.81 178 ILE A C 1
ATOM 1408 O O . ILE A 1 178 ? 5.079 1.563 -2.567 1.00 62.81 178 ILE A O 1
ATOM 1412 N N . ASP A 1 179 ? 7.267 1.503 -3.022 1.00 62.44 179 ASP A N 1
ATOM 1413 C CA . ASP A 1 179 ? 7.499 2.873 -2.579 1.00 62.44 179 ASP A CA 1
ATOM 1414 C C . ASP A 1 179 ? 7.125 3.848 -3.705 1.00 62.44 179 ASP A C 1
ATOM 1416 O O . ASP A 1 179 ? 7.711 3.791 -4.795 1.00 62.44 179 ASP A O 1
ATOM 1420 N N . TRP A 1 180 ? 6.085 4.664 -3.488 1.00 57.84 180 TRP A N 1
ATOM 1421 C CA . TRP A 1 180 ? 5.491 5.516 -4.519 1.00 57.84 180 TRP A CA 1
ATOM 1422 C C . TRP A 1 180 ? 5.806 6.985 -4.252 1.00 57.84 180 TRP A C 1
ATOM 1424 O O . TRP A 1 180 ? 5.157 7.651 -3.447 1.00 57.84 180 TRP A O 1
ATOM 1434 N N . VAL A 1 181 ? 6.805 7.486 -4.974 1.00 52.59 181 VAL A N 1
ATOM 1435 C CA . VAL A 1 181 ? 7.278 8.864 -4.863 1.00 52.59 181 VAL A CA 1
ATOM 1436 C C . VAL A 1 181 ? 6.520 9.746 -5.855 1.00 52.59 181 VAL A C 1
ATOM 1438 O O . VAL A 1 181 ? 6.662 9.602 -7.069 1.00 52.59 181 VAL A O 1
ATOM 1441 N N . MET A 1 182 ? 5.711 10.667 -5.333 1.00 43.44 182 MET A N 1
ATOM 1442 C CA . MET A 1 182 ? 4.984 11.654 -6.134 1.00 43.44 182 MET A CA 1
ATOM 1443 C C . MET A 1 182 ? 5.919 12.795 -6.544 1.00 43.44 182 MET A C 1
ATOM 1445 O O . MET A 1 182 ? 6.101 13.738 -5.777 1.00 43.44 182 MET A O 1
ATOM 1449 N N . GLY A 1 183 ? 6.489 12.695 -7.748 1.00 40.22 183 GLY A N 1
ATOM 1450 C CA . GLY A 1 183 ? 7.194 13.800 -8.415 1.00 40.22 183 GLY A CA 1
ATOM 1451 C C . GLY A 1 183 ? 6.277 14.922 -8.899 1.00 40.22 183 GLY A C 1
ATOM 1452 O O . GLY A 1 183 ? 5.072 14.664 -9.133 1.00 40.22 183 GLY A O 1
#

Radius of gyration: 15.91 Å; chains: 1; bounding box: 40×34×40 Å

Foldseek 3Di:
DEALDPVVLVVLVVCCLQVVAQEDEYEYPDPVSSVVSQVVSVVVVHHYHYDYPPDQDPPPAQEDEHDDADLDAQEEDCVSPDLNHYEYADEYDDDLRREPHALVVLVCCVVFAAEEEADPCCQRTVNNCVVNVHRNVVHHYPVNLVPDDCVRNDLVRNRNDSPDPDNDDDDDRHHYYYYYYDD

Secondary structure (DSSP, 8-state):
-B--SHHHHHHHHHHHHHH---EEEEB-SSHHHHHHHHHHHHHTT-EEEE--TTPPPPTT-----B---SSS-SB--GGGS-TT---EEE---S-TT--SB-HHHHHHHHHHEEEEESSTTHHHH-HHHHHHT--GGGSEEHHHHHTS-TTTS-TTTTT--TT-S------S--EEEEE----

Sequence (183 aa):
MVGAGLQGKNHLEAFHAVLKIQRVWIQSKTQESAERLIHHAKSLKMDTHYLPIGQLLPNSISNIVTCTPTESIVLNSLERLTMDCLFTSVVDFFNTHMTEISKSLCLEFAKNGRIVCDTEEAAHEAGDLLLAGLQPLDYLKFKEIVNRPESERDRRTSCLNPADQHFGTWTQPELRLIDWVMG